Protein AF-A0A9N9KFZ3-F1 (afdb_monomer_lite)

Foldseek 3Di:
DAADEDEDAPCFQPVVVVCVVVCVVVDPFDKAFDAPDPRGTQWIDGDRYIYGHVVSVPPVVVVVVVVVQPPPPDPDRPDLVVVCVVCVPVSVVVVVVVVD

pLDDT: mean 72.47, std 18.71, range [35.28, 95.62]

Organism: NCBI:txid1348616

Secondary structure (DSSP, 8-state):
-PPEEEEETTGGGTHHHHHHHHHHHH--SPPEEEEEETTEEEEEEETTEEEEETTTTTHHHHHHHHHHHS-TT-SS---HHHHHHH-HHHHHHHHHHTT-

Sequence (100 aa):
TIKIPVLICNGSGYDFHHLMQEIAKVTNEKIVPIANNSEQYITFSVSQLQFIDSLKFSLSGLAKMAENLRDEKKCQTKAPEQLAKCFPIMSKFIYYLCLH

Structure (mmCIF, N/CA/C/O backbone):
data_AF-A0A9N9KFZ3-F1
#
_entry.id   AF-A0A9N9KFZ3-F1
#
loop_
_atom_site.group_PDB
_atom_site.id
_atom_site.type_symbol
_atom_site.label_atom_id
_atom_site.label_alt_id
_atom_site.label_comp_id
_atom_site.label_asym_id
_atom_site.label_entity_id
_atom_site.label_seq_id
_atom_site.pdbx_PDB_ins_code
_atom_site.Cartn_x
_atom_site.Cartn_y
_atom_site.Cartn_z
_atom_site.occupancy
_atom_site.B_iso_or_equiv
_atom_site.auth_seq_id
_atom_site.auth_comp_id
_atom_site.auth_asym_id
_atom_site.auth_atom_id
_atom_site.pdbx_PDB_model_num
ATOM 1 N N . THR A 1 1 ? 8.179 -10.145 13.538 1.00 68.44 1 THR A N 1
ATOM 2 C CA . THR A 1 1 ? 7.195 -10.960 12.794 1.00 68.44 1 THR A CA 1
ATOM 3 C C . THR A 1 1 ? 7.420 -10.783 11.311 1.00 68.44 1 THR A C 1
ATOM 5 O O . THR A 1 1 ? 7.670 -9.658 10.894 1.00 68.44 1 THR A O 1
ATOM 8 N N . ILE A 1 2 ? 7.384 -11.866 10.532 1.00 85.94 2 ILE A N 1
ATOM 9 C CA . ILE A 1 2 ? 7.532 -11.813 9.070 1.00 85.94 2 ILE A CA 1
ATOM 10 C C . ILE A 1 2 ? 6.303 -11.102 8.483 1.00 85.94 2 ILE A C 1
ATOM 12 O O . ILE A 1 2 ? 5.176 -11.428 8.850 1.00 85.94 2 ILE A O 1
ATOM 16 N N . LYS A 1 3 ? 6.523 -10.116 7.609 1.00 86.94 3 LYS A N 1
ATOM 17 C CA . LYS A 1 3 ? 5.463 -9.430 6.857 1.00 86.94 3 LYS A CA 1
ATOM 18 C C . LYS A 1 3 ? 5.321 -10.084 5.485 1.00 86.94 3 LYS A C 1
ATOM 20 O O . LYS A 1 3 ? 6.329 -10.327 4.826 1.00 86.94 3 LYS A O 1
ATOM 25 N N . ILE A 1 4 ? 4.091 -10.356 5.061 1.00 93.44 4 ILE A N 1
ATOM 26 C CA . ILE A 1 4 ? 3.782 -10.915 3.741 1.00 93.44 4 ILE A CA 1
ATOM 27 C C . ILE A 1 4 ? 3.522 -9.743 2.783 1.00 93.44 4 ILE A C 1
ATOM 29 O O . ILE A 1 4 ? 2.573 -8.984 3.014 1.00 93.44 4 ILE A O 1
ATOM 33 N N . PRO A 1 5 ? 4.347 -9.557 1.736 1.00 91.62 5 PRO A N 1
ATOM 34 C CA . PRO A 1 5 ? 4.147 -8.481 0.778 1.00 91.62 5 PRO A CA 1
ATOM 35 C C . PRO A 1 5 ? 2.988 -8.797 -0.175 1.00 91.62 5 PRO A C 1
ATOM 37 O O . PRO A 1 5 ? 2.894 -9.897 -0.716 1.00 91.62 5 PRO A O 1
ATOM 40 N N . VAL A 1 6 ? 2.142 -7.798 -0.414 1.00 91.62 6 VAL A N 1
ATOM 41 C CA . VAL A 1 6 ? 1.090 -7.788 -1.432 1.00 91.62 6 VAL A CA 1
ATOM 42 C C . VAL A 1 6 ? 1.450 -6.699 -2.436 1.00 91.62 6 VAL A C 1
ATOM 44 O O . VAL A 1 6 ? 1.454 -5.515 -2.101 1.00 91.62 6 VAL A O 1
ATOM 47 N N . LEU A 1 7 ? 1.807 -7.104 -3.652 1.00 88.75 7 LEU A N 1
ATOM 48 C CA . LEU A 1 7 ? 2.228 -6.193 -4.715 1.00 88.75 7 LEU A CA 1
ATOM 49 C C . LEU A 1 7 ? 1.020 -5.785 -5.557 1.00 88.75 7 LEU A C 1
ATOM 51 O O . LEU A 1 7 ? 0.322 -6.650 -6.082 1.00 88.75 7 LEU A O 1
ATOM 55 N N . ILE A 1 8 ? 0.809 -4.478 -5.712 1.00 87.56 8 ILE A N 1
ATOM 56 C CA . ILE A 1 8 ? -0.225 -3.910 -6.587 1.00 87.56 8 ILE A CA 1
ATOM 57 C C . ILE A 1 8 ? 0.442 -2.954 -7.576 1.00 87.56 8 ILE A C 1
ATOM 59 O O . ILE A 1 8 ? 1.235 -2.100 -7.183 1.00 87.56 8 ILE A O 1
ATOM 63 N N . CYS A 1 9 ? 0.129 -3.093 -8.864 1.00 86.88 9 CYS A N 1
ATOM 64 C CA . CYS A 1 9 ? 0.625 -2.189 -9.898 1.00 86.88 9 CYS A CA 1
ATOM 65 C C . CYS A 1 9 ? -0.153 -0.871 -9.863 1.00 86.88 9 CYS A C 1
ATOM 67 O O . CYS A 1 9 ? -1.347 -0.873 -10.139 1.00 86.88 9 CYS A O 1
ATOM 69 N N . ASN A 1 10 ? 0.530 0.242 -9.570 1.00 85.00 10 ASN A N 1
ATOM 70 C CA . ASN A 1 10 ? -0.046 1.594 -9.522 1.00 85.00 10 ASN A CA 1
ATOM 71 C C . ASN A 1 10 ? -1.126 1.812 -8.442 1.00 85.00 10 ASN A C 1
ATOM 73 O O . ASN A 1 10 ? -1.972 2.695 -8.580 1.00 85.00 10 ASN A O 1
ATOM 77 N N . GLY A 1 11 ? -1.108 1.030 -7.358 1.00 85.19 11 GLY A N 1
ATOM 78 C CA . GLY A 1 11 ? -2.166 1.078 -6.341 1.00 85.19 11 GLY A CA 1
ATOM 79 C C . GLY A 1 11 ? -2.239 2.391 -5.548 1.00 85.19 11 GLY A C 1
ATOM 80 O O . GLY A 1 11 ? -3.287 2.718 -4.990 1.00 85.19 11 GLY A O 1
ATOM 81 N N . SER A 1 12 ? -1.155 3.173 -5.513 1.00 86.12 12 SER A N 1
ATOM 82 C CA . SER A 1 12 ? -1.079 4.420 -4.739 1.00 86.12 12 SER A CA 1
ATOM 83 C C . SER A 1 12 ? -2.052 5.506 -5.198 1.00 86.12 12 SER A C 1
ATOM 85 O O . SER A 1 12 ? -2.451 6.333 -4.380 1.00 86.12 12 SER A O 1
ATOM 87 N N . GLY A 1 13 ? -2.425 5.508 -6.483 1.00 81.25 13 GLY A N 1
ATOM 88 C CA . GLY A 1 13 ? -3.245 6.558 -7.093 1.00 81.25 13 GLY A CA 1
ATOM 89 C C . GLY A 1 13 ? -4.754 6.370 -6.940 1.00 81.25 13 GLY A C 1
ATOM 90 O O . GLY A 1 13 ? -5.498 7.312 -7.192 1.00 81.25 13 GLY A O 1
ATOM 91 N N . TYR A 1 14 ? -5.219 5.179 -6.551 1.00 86.00 14 TYR A N 1
ATOM 92 C CA . TYR A 1 14 ? -6.650 4.905 -6.400 1.00 86.00 14 TYR A CA 1
ATOM 93 C C . TYR A 1 14 ? -6.916 3.729 -5.454 1.00 86.00 14 TYR A C 1
ATOM 95 O O . TYR A 1 14 ? -7.504 3.916 -4.387 1.00 86.0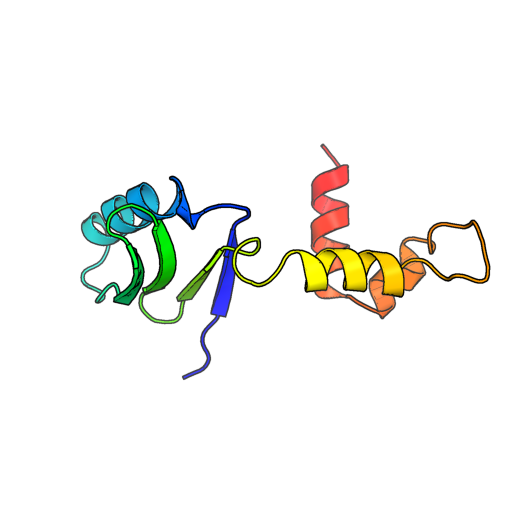0 14 TYR A O 1
ATOM 103 N N . ASP A 1 15 ? -6.424 2.534 -5.795 1.00 89.06 15 ASP A N 1
ATOM 104 C CA . ASP A 1 15 ? -6.780 1.277 -5.126 1.00 89.06 15 ASP A CA 1
ATOM 105 C C . ASP A 1 15 ? -6.518 1.293 -3.620 1.00 89.06 15 ASP A C 1
ATOM 107 O O . ASP A 1 15 ? -7.323 0.781 -2.845 1.00 89.06 15 ASP A O 1
ATOM 111 N N . PHE A 1 16 ? -5.421 1.909 -3.173 1.00 92.69 16 PHE A N 1
ATOM 112 C CA . PHE A 1 16 ? -5.070 1.942 -1.754 1.00 92.69 16 PHE A CA 1
ATOM 113 C C . PHE A 1 16 ? -6.085 2.712 -0.913 1.00 92.69 16 PHE A C 1
ATOM 115 O O . PHE A 1 16 ? -6.361 2.295 0.208 1.00 92.69 16 PHE A O 1
ATOM 122 N N . HIS A 1 17 ? -6.697 3.772 -1.447 1.00 91.00 17 HIS A N 1
ATOM 123 C CA . HIS A 1 17 ? -7.734 4.515 -0.728 1.00 91.00 17 HIS A CA 1
ATOM 124 C C . HIS A 1 17 ? -8.947 3.623 -0.470 1.00 91.00 17 HIS A C 1
ATOM 126 O O . HIS A 1 17 ? -9.398 3.499 0.668 1.00 91.00 17 HIS A O 1
ATOM 132 N N . HIS A 1 18 ? -9.427 2.954 -1.520 1.00 92.62 18 HIS A N 1
ATOM 133 C CA . HIS A 1 18 ? -10.575 2.057 -1.437 1.00 92.62 18 HIS A CA 1
ATOM 134 C C . HIS A 1 18 ? -10.283 0.840 -0.559 1.00 92.62 18 HIS A C 1
ATOM 136 O O . HIS A 1 18 ? -11.071 0.519 0.326 1.00 92.62 18 HIS A O 1
ATOM 142 N N . LEU A 1 19 ? -9.122 0.203 -0.730 1.00 94.06 19 LEU A N 1
ATOM 143 C CA . LEU A 1 19 ? -8.712 -0.927 0.099 1.00 94.06 19 LEU A CA 1
ATOM 144 C C . LEU A 1 19 ? -8.631 -0.538 1.572 1.00 94.06 19 LEU A C 1
ATOM 146 O O . LEU A 1 19 ? -9.180 -1.243 2.409 1.00 94.06 19 LEU A O 1
ATOM 150 N N . MET A 1 20 ? -7.997 0.586 1.908 1.00 92.25 20 MET A N 1
ATOM 151 C CA . MET A 1 20 ? -7.911 1.037 3.297 1.00 92.25 20 MET A CA 1
ATOM 152 C C . MET A 1 20 ? -9.294 1.339 3.888 1.00 92.25 20 MET A C 1
ATOM 154 O O . MET A 1 20 ? -9.544 0.975 5.035 1.00 92.25 20 MET A O 1
ATOM 158 N N . GLN A 1 21 ? -10.199 1.953 3.116 1.00 93.06 21 GLN A N 1
ATOM 159 C CA . GLN A 1 21 ? -11.574 2.225 3.545 1.00 93.06 21 GLN A CA 1
ATOM 160 C C . GLN A 1 21 ? -12.3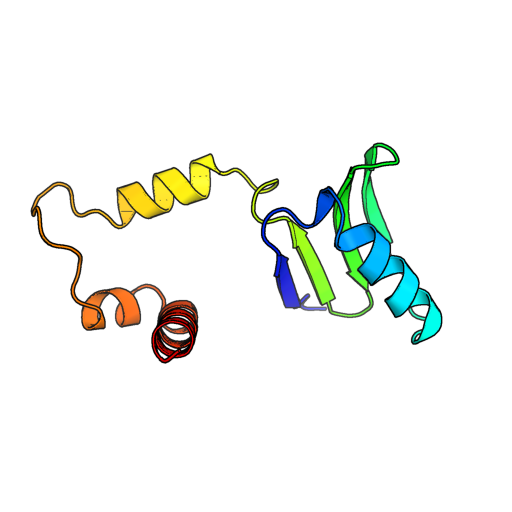71 0.944 3.803 1.00 93.06 21 GLN A C 1
ATOM 162 O O . GLN A 1 21 ? -13.030 0.841 4.834 1.00 93.06 21 GLN A O 1
ATOM 167 N N . GLU A 1 22 ? -12.314 -0.034 2.897 1.00 95.19 22 GLU A N 1
ATOM 168 C CA . GLU A 1 22 ? -13.041 -1.295 3.069 1.00 95.19 22 GLU A CA 1
ATOM 169 C C . GLU A 1 22 ? -12.423 -2.162 4.168 1.00 95.19 22 GLU A C 1
ATOM 171 O O . GLU A 1 22 ? -13.144 -2.720 4.993 1.00 95.19 22 GLU A O 1
ATOM 176 N N . ILE A 1 23 ? -11.090 -2.211 4.259 1.00 94.50 23 ILE A N 1
ATOM 177 C CA . ILE A 1 23 ? -10.388 -2.927 5.329 1.00 94.50 23 ILE A CA 1
ATOM 178 C C . ILE A 1 23 ? -10.769 -2.339 6.693 1.00 94.50 23 ILE A C 1
ATOM 180 O O . ILE A 1 23 ? -11.106 -3.092 7.602 1.00 94.50 23 ILE A O 1
ATOM 184 N N . ALA A 1 24 ? -10.814 -1.012 6.830 1.00 93.06 24 ALA A N 1
ATOM 185 C CA . ALA A 1 24 ? -11.205 -0.360 8.081 1.00 93.06 24 ALA A CA 1
ATOM 186 C C . ALA A 1 24 ? -12.636 -0.704 8.542 1.00 93.06 24 ALA A C 1
ATOM 188 O O . ALA A 1 24 ? -12.936 -0.573 9.726 1.00 93.06 24 ALA A O 1
ATOM 189 N N . LYS A 1 25 ? -13.521 -1.149 7.637 1.00 95.62 25 LYS A N 1
ATOM 190 C CA . LYS A 1 25 ? -14.881 -1.596 7.987 1.00 95.62 25 LYS A CA 1
ATOM 191 C C . LYS A 1 25 ? -14.926 -3.038 8.487 1.00 95.62 25 LYS A C 1
ATOM 193 O O . LYS A 1 25 ? -15.836 -3.384 9.233 1.00 95.62 25 LYS A O 1
ATOM 198 N N . VAL A 1 26 ? -13.993 -3.884 8.047 1.00 93.88 26 VAL A N 1
ATOM 199 C CA . VAL A 1 26 ? -14.020 -5.335 8.312 1.00 93.88 26 VAL A CA 1
ATOM 200 C C . VAL A 1 26 ? -13.013 -5.782 9.369 1.00 93.88 26 VAL A C 1
ATOM 202 O O . VAL A 1 26 ? -13.081 -6.920 9.826 1.00 93.88 26 VAL A O 1
ATOM 205 N N . THR A 1 27 ? -12.074 -4.919 9.766 1.00 92.62 27 THR A N 1
ATOM 206 C CA . THR A 1 27 ? -11.101 -5.223 10.818 1.00 92.62 27 THR A CA 1
ATOM 207 C C . THR A 1 27 ? -10.858 -4.046 11.756 1.00 92.62 27 THR A C 1
ATOM 209 O O . THR A 1 27 ? -10.851 -2.888 11.350 1.00 92.62 27 THR A O 1
ATOM 212 N N . ASN A 1 28 ? -10.596 -4.367 13.024 1.00 92.75 28 ASN A N 1
ATOM 213 C CA . ASN A 1 28 ? -10.155 -3.421 14.050 1.00 92.75 28 ASN A CA 1
ATOM 214 C C . ASN A 1 28 ? -8.622 -3.266 14.083 1.00 92.75 28 ASN A C 1
ATOM 216 O O . ASN A 1 28 ? -8.087 -2.552 14.933 1.00 92.75 28 ASN A O 1
ATOM 220 N N . GLU A 1 29 ? -7.905 -3.957 13.195 1.00 93.81 29 GLU A N 1
ATOM 221 C CA . GLU A 1 29 ? -6.453 -3.867 13.076 1.00 93.81 29 GLU A CA 1
ATOM 222 C C . GLU A 1 29 ? -6.019 -2.461 12.661 1.00 93.81 29 GLU A C 1
ATOM 224 O O . GLU A 1 29 ? -6.602 -1.824 11.781 1.00 93.81 29 GLU A O 1
ATOM 229 N N . LYS A 1 30 ? -4.931 -1.980 13.268 1.00 92.88 30 LYS A N 1
ATOM 230 C CA . LYS A 1 30 ? -4.394 -0.664 12.936 1.00 92.88 30 LYS A CA 1
ATOM 231 C C . LYS A 1 30 ? -3.821 -0.677 11.520 1.00 92.88 30 LYS A C 1
ATOM 233 O O . LYS A 1 30 ? -2.829 -1.354 11.248 1.00 92.88 30 LYS A O 1
ATOM 238 N N . ILE A 1 31 ? -4.400 0.151 10.657 1.00 93.50 31 ILE A N 1
ATOM 239 C CA . ILE A 1 31 ? -3.842 0.459 9.343 1.00 93.50 31 ILE A CA 1
ATOM 240 C C . ILE A 1 31 ? -2.721 1.487 9.525 1.00 93.50 31 ILE A C 1
ATOM 242 O O . ILE A 1 31 ? -2.929 2.551 10.110 1.00 93.50 31 ILE A O 1
ATOM 246 N N . VAL A 1 32 ? -1.521 1.168 9.041 1.00 91.19 32 VAL A N 1
ATOM 247 C CA . VAL A 1 32 ? -0.348 2.053 9.114 1.00 91.19 32 VAL A CA 1
ATOM 248 C C . VAL A 1 32 ? 0.069 2.445 7.697 1.00 91.19 32 VAL A C 1
ATOM 250 O O . VAL A 1 32 ? 0.804 1.689 7.057 1.00 91.19 32 VAL A O 1
ATOM 253 N N . PRO A 1 33 ? -0.419 3.581 7.171 1.00 88.88 33 PRO A N 1
ATOM 254 C CA . PRO A 1 33 ? -0.034 4.060 5.851 1.00 88.88 33 PRO A CA 1
ATOM 255 C C . PRO A 1 33 ? 1.301 4.812 5.877 1.00 88.88 33 PRO A C 1
ATOM 257 O O . PRO A 1 33 ? 1.612 5.534 6.823 1.00 88.88 33 PRO A O 1
ATOM 260 N N . ILE A 1 34 ? 2.057 4.691 4.788 1.00 85.31 34 ILE A N 1
ATOM 261 C CA . ILE A 1 34 ? 3.168 5.572 4.430 1.00 85.31 34 ILE A CA 1
ATOM 262 C C . ILE A 1 34 ? 2.716 6.363 3.207 1.00 85.31 34 ILE A C 1
ATOM 264 O O . ILE A 1 34 ? 2.633 5.841 2.091 1.00 85.31 34 ILE A O 1
ATOM 268 N N . ALA A 1 35 ? 2.378 7.623 3.445 1.00 81.56 35 ALA A N 1
ATOM 269 C CA . ALA A 1 35 ? 1.897 8.539 2.427 1.00 81.56 35 ALA A CA 1
ATOM 270 C C . ALA A 1 35 ? 3.052 9.369 1.855 1.00 81.56 35 ALA A C 1
ATOM 272 O O . ALA A 1 35 ? 3.914 9.826 2.601 1.00 81.56 35 ALA A O 1
ATOM 273 N N . ASN A 1 36 ? 3.050 9.582 0.540 1.00 77.19 36 ASN A N 1
ATOM 274 C CA . ASN A 1 36 ? 3.855 10.621 -0.103 1.00 77.19 36 ASN A CA 1
ATOM 275 C C . ASN A 1 36 ? 3.177 11.991 0.047 1.00 77.19 36 ASN A C 1
ATOM 277 O O . ASN A 1 36 ? 3.822 13.001 0.301 1.00 77.19 36 ASN A O 1
ATOM 281 N N . ASN A 1 37 ? 1.853 12.010 -0.114 1.00 79.56 37 ASN A N 1
ATOM 282 C CA . ASN A 1 37 ? 0.973 13.154 0.110 1.00 79.56 37 ASN A CA 1
ATOM 283 C C . ASN A 1 37 ? -0.442 12.639 0.449 1.00 79.56 37 ASN A C 1
ATOM 285 O O . ASN A 1 37 ? -0.651 11.427 0.525 1.00 79.56 37 ASN A O 1
ATOM 289 N N . SER A 1 38 ? -1.412 13.536 0.645 1.00 68.31 38 SER A N 1
ATOM 290 C CA . SER A 1 38 ? -2.797 13.174 0.999 1.00 68.31 38 SER A CA 1
ATOM 291 C C . SER A 1 38 ? -3.539 12.339 -0.051 1.00 68.31 38 SER A C 1
ATOM 293 O O . SER A 1 38 ? -4.570 11.768 0.277 1.00 68.31 38 SER A O 1
ATOM 295 N N . GLU A 1 39 ? -3.032 12.272 -1.282 1.00 68.56 39 GLU A N 1
ATOM 296 C CA . GLU A 1 39 ? -3.639 11.575 -2.424 1.00 68.56 39 GLU A CA 1
ATOM 297 C C . GLU A 1 39 ? -2.794 10.389 -2.921 1.00 68.56 39 GLU A C 1
ATOM 299 O O . GLU A 1 39 ? -3.183 9.701 -3.859 1.00 68.56 39 GLU A O 1
ATOM 304 N N . GLN A 1 40 ? -1.608 10.151 -2.351 1.00 76.19 40 GLN A N 1
ATOM 305 C CA . GLN A 1 40 ? -0.688 9.105 -2.801 1.00 76.19 40 GLN A CA 1
ATOM 306 C C . GLN A 1 40 ? -0.110 8.346 -1.612 1.00 76.19 40 GLN A C 1
ATOM 308 O O . GLN A 1 40 ? 0.868 8.773 -0.991 1.00 76.19 40 GLN A O 1
ATOM 313 N N . TYR A 1 41 ? -0.667 7.167 -1.345 1.00 79.19 41 TYR A N 1
ATOM 314 C CA . TYR A 1 41 ? -0.129 6.211 -0.380 1.00 79.19 41 TYR A CA 1
ATOM 315 C C . TYR A 1 41 ? 0.880 5.287 -1.066 1.00 79.19 41 TYR A C 1
ATOM 317 O O . TYR A 1 41 ? 0.515 4.521 -1.945 1.00 79.19 41 TYR A O 1
ATOM 325 N N . ILE A 1 42 ? 2.159 5.331 -0.685 1.00 80.81 42 ILE A N 1
ATOM 326 C CA . ILE A 1 42 ? 3.204 4.485 -1.299 1.00 80.81 42 ILE A CA 1
ATOM 327 C C . ILE A 1 42 ? 3.052 3.028 -0.846 1.00 80.81 42 ILE A C 1
ATOM 329 O O . ILE A 1 42 ? 3.303 2.087 -1.601 1.00 80.81 42 ILE A O 1
ATOM 333 N N . THR A 1 43 ? 2.659 2.836 0.411 1.00 90.62 43 THR A N 1
ATOM 334 C CA . THR A 1 43 ? 2.464 1.523 1.020 1.00 90.62 43 THR A CA 1
ATOM 335 C C . THR A 1 43 ? 1.593 1.657 2.264 1.00 90.62 43 THR A C 1
ATOM 337 O O . THR A 1 43 ? 1.552 2.723 2.879 1.00 90.62 43 THR A O 1
ATOM 340 N N . PHE A 1 44 ? 0.908 0.590 2.660 1.00 93.25 44 PHE A N 1
ATOM 341 C CA . PHE A 1 44 ? 0.270 0.518 3.971 1.00 93.25 44 PHE A CA 1
ATOM 342 C C . PHE A 1 44 ? 0.360 -0.893 4.551 1.00 93.25 44 PHE A C 1
ATOM 344 O O . PHE A 1 44 ? 0.433 -1.888 3.825 1.00 93.25 44 PHE A O 1
ATOM 351 N N . SER A 1 45 ? 0.373 -0.979 5.876 1.00 94.00 45 SER A N 1
ATOM 352 C CA . SER A 1 45 ? 0.428 -2.248 6.601 1.00 94.00 45 SER A CA 1
ATOM 353 C C . SER A 1 45 ? -0.867 -2.495 7.359 1.00 94.00 45 SER A C 1
ATOM 355 O O . SER A 1 45 ? -1.392 -1.575 7.987 1.00 94.00 45 SER A O 1
ATOM 357 N N . VAL A 1 46 ? -1.324 -3.748 7.373 1.00 95.00 46 VAL A N 1
ATOM 358 C CA . VAL A 1 46 ? -2.435 -4.218 8.218 1.00 95.00 46 VAL A CA 1
ATOM 359 C C . VAL A 1 46 ? -2.078 -5.599 8.749 1.00 95.00 46 VAL A C 1
ATOM 361 O O . VAL A 1 46 ? -1.856 -6.523 7.967 1.00 95.00 46 VAL A O 1
ATOM 364 N N . SER A 1 47 ? -1.987 -5.748 10.074 1.00 92.25 47 SER A N 1
ATOM 365 C CA . SER A 1 47 ? -1.550 -6.993 10.723 1.00 92.25 47 SER A CA 1
ATOM 366 C C . SER A 1 47 ? -0.243 -7.533 10.104 1.00 92.25 47 SER A C 1
ATOM 368 O O . SER A 1 47 ? 0.779 -6.842 10.121 1.00 92.25 47 SER A O 1
ATOM 370 N N . GLN A 1 48 ? -0.232 -8.739 9.535 1.00 93.69 48 GLN A N 1
ATOM 371 C CA . GLN A 1 48 ? 0.929 -9.346 8.872 1.00 93.69 48 GLN A CA 1
ATOM 372 C C . GLN A 1 48 ? 1.115 -8.947 7.398 1.00 93.69 48 GLN A C 1
ATOM 374 O O . GLN A 1 48 ? 2.128 -9.313 6.806 1.00 93.69 48 GLN A O 1
ATOM 379 N N . LEU A 1 49 ? 0.175 -8.213 6.801 1.00 94.00 49 LEU A N 1
ATOM 380 C CA . LEU A 1 49 ? 0.203 -7.846 5.385 1.00 94.00 49 LEU A CA 1
ATOM 381 C C . LEU A 1 49 ? 0.883 -6.489 5.173 1.00 94.00 49 LEU A C 1
ATOM 383 O O . LEU A 1 49 ? 0.675 -5.545 5.941 1.00 94.00 49 LEU A O 1
ATOM 387 N N . GLN A 1 50 ? 1.681 -6.399 4.109 1.00 93.69 50 GLN A N 1
ATOM 388 C CA . GLN A 1 50 ? 2.310 -5.167 3.634 1.00 93.69 50 GLN A CA 1
ATOM 389 C C . GLN A 1 50 ? 1.894 -4.919 2.182 1.00 93.69 50 GLN A C 1
ATOM 391 O O . GLN A 1 50 ? 2.379 -5.603 1.286 1.00 93.69 50 GLN A O 1
ATOM 396 N N . PHE A 1 51 ? 1.028 -3.940 1.938 1.00 93.19 51 PHE A N 1
ATOM 397 C CA . PHE A 1 51 ? 0.589 -3.563 0.594 1.00 93.19 51 PHE A CA 1
ATOM 398 C C . PHE A 1 51 ? 1.575 -2.576 -0.010 1.00 93.19 51 PHE A C 1
ATOM 400 O O . PHE A 1 51 ? 1.840 -1.535 0.588 1.00 93.19 51 PHE A O 1
ATOM 407 N N . ILE A 1 52 ? 2.142 -2.897 -1.167 1.00 90.75 52 ILE A N 1
ATOM 408 C CA . ILE A 1 52 ? 3.236 -2.143 -1.786 1.00 90.75 52 ILE A CA 1
ATOM 409 C C . ILE A 1 52 ? 2.845 -1.797 -3.219 1.00 90.75 52 ILE A C 1
ATOM 411 O O . ILE A 1 52 ? 2.470 -2.684 -3.990 1.00 90.75 52 ILE A O 1
ATOM 415 N N . ASP A 1 53 ? 2.956 -0.515 -3.578 1.00 87.62 53 ASP A N 1
ATOM 416 C CA . ASP A 1 53 ? 2.846 -0.101 -4.973 1.00 87.62 53 ASP A CA 1
ATOM 417 C C . ASP A 1 53 ? 4.149 -0.452 -5.701 1.00 87.62 53 ASP A C 1
ATOM 419 O O . ASP A 1 53 ? 5.212 0.125 -5.441 1.00 87.62 53 ASP A O 1
ATOM 423 N N . SER A 1 54 ? 4.064 -1.417 -6.616 1.00 81.31 54 SER A N 1
ATOM 424 C CA . SER A 1 54 ? 5.221 -1.924 -7.354 1.00 81.31 54 SER A CA 1
ATOM 425 C C . SER A 1 54 ? 5.867 -0.862 -8.246 1.00 81.31 54 SER A C 1
ATOM 427 O O . SER A 1 54 ? 7.075 -0.914 -8.464 1.00 81.31 54 SER A O 1
ATOM 429 N N . LEU A 1 55 ? 5.111 0.136 -8.720 1.00 80.00 55 LEU A N 1
ATOM 430 C CA . LEU A 1 55 ? 5.638 1.193 -9.588 1.00 80.00 55 LEU A CA 1
ATOM 431 C C . LEU A 1 55 ? 6.395 2.265 -8.807 1.00 80.00 55 LEU A C 1
ATOM 433 O O . LEU A 1 55 ? 7.326 2.877 -9.336 1.00 80.00 55 LEU A O 1
ATOM 437 N N . LYS A 1 56 ? 6.018 2.485 -7.542 1.00 75.12 56 LYS A N 1
ATOM 438 C CA . LYS A 1 56 ? 6.726 3.404 -6.638 1.00 75.12 56 LYS A CA 1
ATOM 439 C C . LYS A 1 56 ? 8.039 2.800 -6.142 1.00 75.12 56 LYS A C 1
ATOM 441 O O . LYS A 1 56 ? 8.999 3.534 -5.920 1.00 75.12 56 LYS A O 1
ATOM 446 N N . PHE A 1 57 ? 8.127 1.471 -6.068 1.00 65.00 57 PHE A N 1
ATOM 447 C CA . PHE A 1 57 ? 9.381 0.733 -5.897 1.00 65.00 57 PHE A CA 1
ATOM 448 C C . PHE A 1 57 ? 10.122 0.584 -7.243 1.00 65.00 57 PHE A C 1
ATOM 450 O O . PHE A 1 57 ? 10.333 -0.501 -7.762 1.00 65.00 57 PHE A O 1
ATOM 457 N N . SER A 1 58 ? 10.505 1.731 -7.808 1.00 58.34 58 SER A N 1
ATOM 458 C CA . SER A 1 58 ? 11.333 1.934 -9.002 1.00 58.34 58 SER A CA 1
ATOM 459 C C . SER A 1 58 ? 11.102 0.988 -10.193 1.00 58.34 58 SER A C 1
ATOM 461 O O . SER A 1 58 ? 11.721 -0.070 -10.325 1.00 58.34 58 SER A O 1
ATOM 463 N N . LEU A 1 59 ? 10.355 1.492 -11.179 1.00 53.44 59 LEU A N 1
ATOM 464 C CA . LEU A 1 59 ? 10.324 1.021 -12.571 1.00 53.44 59 LEU A CA 1
ATOM 465 C C . LEU A 1 59 ? 11.716 0.743 -13.177 1.00 53.44 59 LEU A C 1
ATOM 467 O O . LEU A 1 59 ? 11.827 -0.122 -14.042 1.00 53.44 59 LEU A O 1
ATOM 471 N N . SER A 1 60 ? 12.787 1.409 -12.717 1.00 53.28 60 SER A N 1
ATOM 472 C CA . SER A 1 60 ? 14.156 1.104 -13.165 1.00 53.28 60 SER A CA 1
ATOM 473 C C . SER A 1 60 ? 14.617 -0.291 -12.744 1.00 53.28 60 SER A C 1
ATOM 475 O O . SER A 1 60 ? 15.371 -0.914 -13.477 1.00 53.28 60 SER A O 1
ATOM 477 N N . GLY A 1 61 ? 14.139 -0.814 -11.612 1.00 57.91 61 GLY A N 1
ATOM 478 C CA . GLY A 1 61 ? 14.395 -2.182 -11.174 1.00 57.91 61 GLY A CA 1
ATOM 479 C C . GLY A 1 61 ? 13.654 -3.206 -12.026 1.00 57.91 61 GLY A C 1
ATOM 480 O O . GLY A 1 61 ? 14.218 -4.252 -12.315 1.00 57.91 61 GLY A O 1
ATOM 481 N N . LEU A 1 62 ? 12.440 -2.886 -12.491 1.00 55.56 62 LEU A N 1
ATOM 482 C CA . LEU A 1 62 ? 11.659 -3.739 -13.391 1.00 55.56 62 LEU A CA 1
ATOM 483 C C . LEU A 1 62 ? 12.211 -3.717 -14.821 1.00 55.56 62 LEU A C 1
ATOM 485 O O . LEU A 1 62 ? 12.370 -4.774 -15.418 1.00 55.56 62 LEU A O 1
ATOM 489 N N . ALA A 1 63 ? 12.554 -2.538 -15.347 1.00 56.56 63 ALA A N 1
ATOM 490 C CA . ALA A 1 63 ? 13.212 -2.386 -16.644 1.00 56.56 63 ALA A CA 1
ATOM 491 C C . ALA A 1 63 ? 14.581 -3.072 -16.639 1.00 56.56 63 ALA A C 1
ATOM 493 O O . ALA A 1 63 ? 14.868 -3.864 -17.527 1.00 56.56 63 ALA A O 1
ATOM 494 N N . LYS A 1 64 ? 15.373 -2.875 -15.579 1.00 59.81 64 LYS A N 1
ATOM 495 C CA . LYS A 1 64 ? 16.664 -3.542 -15.397 1.00 59.81 64 LYS A CA 1
ATOM 496 C C . LYS A 1 64 ? 16.521 -5.032 -15.097 1.00 59.81 64 LYS A C 1
ATOM 498 O O . LYS A 1 64 ? 17.367 -5.801 -15.516 1.00 59.81 64 LYS A O 1
ATOM 503 N N . MET A 1 65 ? 15.459 -5.484 -14.425 1.00 55.25 65 MET A N 1
ATOM 504 C CA . MET A 1 65 ? 15.131 -6.913 -14.326 1.00 55.25 65 MET A CA 1
ATOM 505 C C . MET A 1 65 ? 14.775 -7.479 -15.696 1.00 55.25 65 MET A C 1
ATOM 507 O O . MET A 1 65 ? 15.282 -8.533 -16.047 1.00 55.25 65 MET A O 1
ATOM 511 N N . ALA A 1 66 ? 13.940 -6.796 -16.477 1.00 64.00 66 ALA A N 1
ATOM 512 C CA . ALA A 1 66 ? 13.568 -7.215 -17.822 1.00 64.00 66 ALA A CA 1
ATOM 513 C C . ALA A 1 66 ? 14.781 -7.236 -18.768 1.00 64.00 66 ALA A C 1
ATOM 515 O O . ALA A 1 66 ? 14.917 -8.170 -19.553 1.00 64.00 66 ALA A O 1
ATOM 516 N N . GLU A 1 67 ? 15.693 -6.267 -18.653 1.00 61.97 67 GLU A N 1
ATOM 517 C CA . GLU A 1 67 ? 16.994 -6.255 -19.332 1.00 61.97 67 GLU A CA 1
ATOM 518 C C . GLU A 1 67 ? 17.893 -7.393 -18.844 1.00 61.97 67 GLU A C 1
ATOM 520 O O . GLU A 1 67 ? 18.371 -8.162 -19.662 1.00 61.97 67 GLU A O 1
ATOM 525 N N . ASN A 1 68 ? 18.039 -7.602 -17.533 1.00 61.53 68 ASN A N 1
ATOM 526 C CA . ASN A 1 68 ? 18.820 -8.717 -16.977 1.00 61.53 68 ASN A CA 1
ATOM 527 C C . ASN A 1 68 ? 18.231 -10.099 -17.342 1.00 61.53 68 ASN A C 1
ATOM 529 O O . ASN A 1 68 ? 18.940 -11.107 -17.353 1.00 61.53 68 ASN A O 1
ATOM 533 N N . LEU A 1 69 ? 16.923 -10.175 -17.608 1.00 60.84 69 LEU A N 1
ATOM 534 C CA . LEU A 1 69 ? 16.235 -11.374 -18.095 1.00 60.84 69 LEU A CA 1
ATOM 535 C C . LEU A 1 69 ? 16.410 -11.574 -19.605 1.00 60.84 69 LEU A C 1
ATOM 537 O O . LEU A 1 69 ? 16.366 -12.719 -20.070 1.00 60.84 69 LEU A O 1
ATOM 541 N N . ARG A 1 70 ? 16.618 -10.491 -20.363 1.00 60.97 70 ARG A N 1
ATOM 542 C CA . ARG A 1 70 ? 17.003 -10.529 -21.775 1.00 60.97 70 ARG A CA 1
ATOM 543 C C . ARG A 1 70 ? 18.477 -10.913 -21.852 1.00 60.97 70 ARG A C 1
ATOM 545 O O . ARG A 1 70 ? 19.369 -10.132 -21.562 1.00 60.97 70 ARG A O 1
ATOM 552 N N . ASP A 1 71 ? 18.738 -12.153 -22.243 1.00 52.88 71 ASP A N 1
ATOM 553 C CA . ASP A 1 71 ? 20.101 -12.604 -22.505 1.00 52.88 71 ASP A CA 1
ATOM 554 C C . ASP A 1 71 ? 20.654 -11.828 -23.712 1.00 52.88 71 ASP A C 1
ATOM 556 O O . ASP A 1 71 ? 20.255 -12.075 -24.850 1.00 52.88 71 ASP A O 1
ATOM 560 N N . GLU A 1 72 ? 21.578 -10.893 -23.482 1.00 53.91 72 GLU A N 1
ATOM 561 C CA . GLU A 1 72 ? 22.174 -10.048 -24.532 1.00 53.91 72 GLU A CA 1
ATOM 562 C C . GLU A 1 72 ? 22.865 -10.866 -25.644 1.00 53.91 72 GLU A C 1
ATOM 564 O O . GLU A 1 72 ? 23.162 -10.348 -26.718 1.00 53.91 72 GLU A O 1
ATOM 569 N N . LYS A 1 73 ? 23.091 -12.170 -25.426 1.00 49.53 73 LYS A N 1
ATOM 570 C CA . LYS A 1 73 ? 23.748 -13.064 -26.387 1.00 49.53 73 LYS A CA 1
ATOM 571 C C . LYS A 1 73 ? 22.827 -13.901 -27.267 1.00 49.53 73 LYS A C 1
ATOM 573 O O . LYS A 1 73 ? 23.341 -14.561 -28.169 1.00 49.53 73 LYS A O 1
ATOM 578 N N . LYS A 1 74 ? 21.503 -13.892 -27.085 1.00 46.59 74 LYS A N 1
ATOM 579 C CA . LYS A 1 74 ? 20.584 -14.551 -28.028 1.00 46.59 74 LYS A CA 1
ATOM 580 C C . LYS A 1 74 ? 19.270 -13.788 -28.099 1.00 46.59 74 LYS A C 1
ATOM 582 O O . LYS A 1 74 ? 18.596 -13.616 -27.093 1.00 46.59 74 LYS A O 1
ATOM 587 N N . CYS A 1 75 ? 18.857 -13.431 -29.314 1.00 45.00 75 CYS A N 1
ATOM 588 C CA . CYS A 1 75 ? 17.501 -12.987 -29.658 1.00 45.00 75 CYS A CA 1
ATOM 589 C C . CYS A 1 75 ? 16.458 -14.112 -29.465 1.00 45.00 75 CYS A C 1
ATOM 591 O O . CYS A 1 75 ? 15.657 -14.387 -30.352 1.00 45.00 75 CYS A O 1
ATOM 593 N N . GLN A 1 76 ? 16.501 -14.821 -28.341 1.00 46.31 76 GLN A N 1
ATOM 594 C CA . GLN A 1 76 ? 15.551 -15.854 -27.972 1.00 46.31 76 GLN A CA 1
ATOM 595 C C . GLN A 1 76 ? 15.105 -15.575 -26.547 1.00 46.31 76 GLN A C 1
ATOM 597 O O . GLN A 1 76 ? 15.886 -15.634 -25.598 1.00 46.31 76 GLN A O 1
ATOM 602 N N . THR A 1 77 ? 13.823 -15.254 -26.421 1.00 47.78 77 THR A N 1
ATOM 603 C CA . THR A 1 77 ? 13.073 -15.282 -25.171 1.00 47.78 77 THR A CA 1
ATOM 604 C C . THR A 1 77 ? 13.424 -16.581 -24.447 1.00 47.78 77 THR A C 1
ATOM 606 O O . THR A 1 77 ? 13.285 -17.658 -25.030 1.00 47.78 77 THR A O 1
ATOM 609 N N . LYS A 1 78 ? 13.941 -16.499 -23.211 1.00 52.28 78 LYS A N 1
ATOM 610 C CA . LYS A 1 78 ? 14.259 -17.696 -22.420 1.00 52.28 78 LYS A CA 1
ATOM 611 C C . LYS A 1 78 ? 13.015 -18.581 -22.393 1.00 52.28 78 LYS A C 1
ATOM 613 O O . LYS A 1 78 ? 11.932 -18.096 -22.070 1.00 52.28 78 LYS A O 1
ATOM 618 N N . ALA A 1 79 ? 13.162 -19.852 -22.766 1.00 54.31 79 ALA A N 1
ATOM 619 C CA . ALA A 1 79 ? 12.053 -20.795 -22.721 1.00 54.31 79 ALA A CA 1
ATOM 620 C C . ALA A 1 79 ? 11.429 -20.788 -21.306 1.00 54.31 79 ALA A C 1
ATOM 622 O O . ALA A 1 79 ? 12.174 -20.628 -20.329 1.00 54.31 79 ALA A O 1
ATOM 623 N N . PRO A 1 80 ? 10.102 -20.966 -21.167 1.00 51.62 80 PRO A N 1
ATOM 624 C CA . PRO A 1 80 ? 9.394 -20.896 -19.881 1.00 51.62 80 PRO A CA 1
ATOM 625 C C . PRO A 1 80 ? 10.047 -21.741 -18.774 1.00 51.62 80 PRO A C 1
ATOM 627 O O . PRO A 1 80 ? 10.102 -21.344 -17.612 1.00 51.62 80 PRO A O 1
ATOM 630 N N . GLU A 1 81 ? 10.632 -22.871 -19.164 1.00 58.72 81 GLU A N 1
ATOM 631 C CA . GLU A 1 81 ? 11.361 -23.813 -18.312 1.00 58.72 81 GLU A CA 1
ATOM 632 C C . GLU A 1 81 ? 12.592 -23.200 -17.620 1.00 58.72 81 GLU A C 1
ATOM 634 O O . GLU A 1 81 ? 12.926 -23.563 -16.492 1.00 58.72 81 GLU A O 1
ATOM 639 N N . GLN A 1 82 ? 13.268 -22.247 -18.268 1.00 57.31 82 GLN A N 1
ATOM 640 C CA . GLN A 1 82 ? 14.433 -21.551 -17.712 1.00 57.31 82 GLN A CA 1
ATOM 641 C C . GLN A 1 82 ? 14.008 -20.415 -16.772 1.00 57.31 82 GLN A C 1
ATOM 643 O O . GLN A 1 82 ? 14.639 -20.201 -15.737 1.00 57.31 82 GLN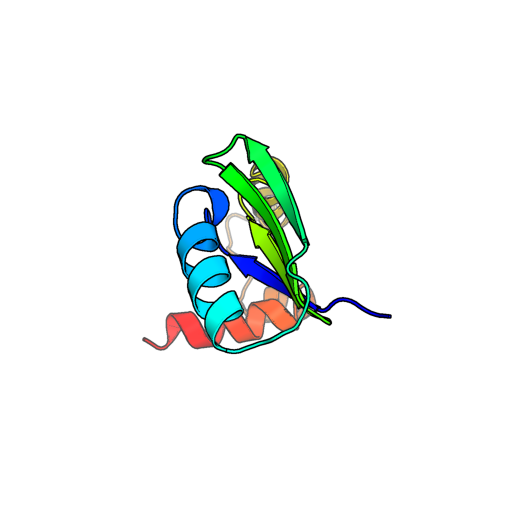 A O 1
ATOM 648 N N . LEU A 1 83 ? 12.899 -19.729 -17.074 1.00 54.56 83 LEU A N 1
ATOM 649 C CA . LEU A 1 83 ? 12.306 -18.736 -16.170 1.00 54.56 83 LEU A CA 1
ATOM 650 C C . LEU A 1 83 ? 11.770 -19.377 -14.884 1.00 54.56 83 LEU A C 1
ATOM 652 O O . LEU A 1 83 ? 11.916 -18.793 -13.810 1.00 54.56 83 LEU A O 1
ATOM 656 N N . ALA A 1 84 ? 11.222 -20.592 -14.969 1.00 57.47 84 ALA A N 1
ATOM 657 C CA . ALA A 1 84 ? 10.757 -21.348 -13.809 1.00 57.47 84 ALA A CA 1
ATOM 658 C C . ALA A 1 84 ? 11.880 -21.721 -12.828 1.00 57.47 84 ALA A C 1
ATOM 660 O O . ALA A 1 84 ? 11.637 -21.808 -11.626 1.00 57.47 84 ALA A O 1
ATOM 661 N N . LYS A 1 85 ? 13.121 -21.870 -13.310 1.00 61.88 85 LYS A N 1
ATOM 662 C CA . LYS A 1 85 ? 14.293 -22.081 -12.445 1.00 61.88 85 LYS A CA 1
ATOM 663 C C . LYS A 1 85 ? 14.719 -20.814 -11.707 1.00 61.88 85 LYS A C 1
ATOM 665 O O . LYS A 1 85 ? 15.095 -20.896 -10.543 1.00 61.88 85 LYS A O 1
ATOM 670 N N . CYS A 1 86 ? 14.669 -19.655 -12.364 1.00 53.09 86 CYS A N 1
ATOM 671 C CA . CYS A 1 86 ? 15.106 -18.389 -11.767 1.00 53.09 86 CYS A CA 1
ATOM 672 C C . CYS A 1 86 ? 14.044 -17.759 -10.856 1.00 53.09 86 CYS A C 1
ATOM 674 O O . CYS A 1 86 ? 14.387 -17.133 -9.857 1.00 53.09 86 CYS A O 1
ATOM 676 N N . PHE A 1 87 ? 12.761 -17.931 -11.181 1.00 58.59 87 PHE A N 1
ATOM 677 C CA . PHE A 1 87 ? 11.646 -17.362 -10.424 1.00 58.59 87 PHE A CA 1
ATOM 678 C C . PHE A 1 87 ? 10.541 -18.412 -10.246 1.00 58.59 87 PHE A C 1
ATOM 680 O O . PHE A 1 87 ? 9.472 -18.314 -10.859 1.00 58.59 87 PHE A O 1
ATOM 687 N N . PRO A 1 88 ? 10.764 -19.436 -9.403 1.00 54.72 88 PRO A N 1
ATOM 688 C CA . PRO A 1 88 ? 9.840 -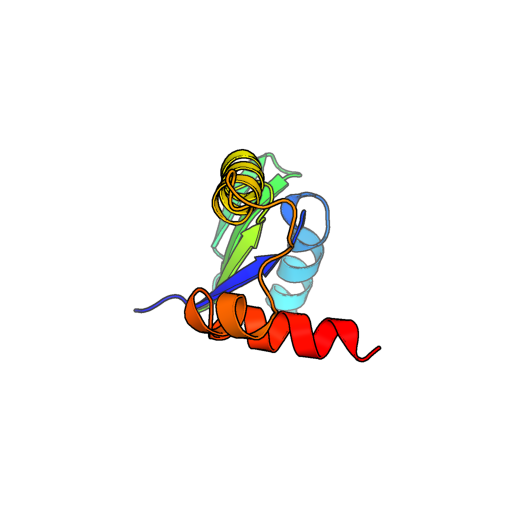20.564 -9.257 1.00 54.72 88 PRO A CA 1
ATOM 689 C C . PRO A 1 88 ? 8.446 -20.151 -8.763 1.00 54.72 88 PRO A C 1
ATOM 691 O O . PRO A 1 88 ? 7.458 -20.813 -9.066 1.00 54.72 88 PRO A O 1
ATOM 694 N N . ILE A 1 89 ? 8.345 -19.026 -8.048 1.00 55.94 89 ILE A N 1
ATOM 695 C CA . ILE A 1 89 ? 7.068 -18.489 -7.559 1.00 55.94 89 ILE A CA 1
ATOM 696 C C . ILE A 1 89 ? 6.368 -17.647 -8.639 1.00 55.94 89 ILE A C 1
ATOM 698 O O . ILE A 1 89 ? 5.189 -17.868 -8.909 1.00 55.94 89 ILE A O 1
ATOM 702 N N . MET A 1 90 ? 7.079 -16.728 -9.311 1.00 48.41 90 MET A N 1
ATOM 703 C CA . MET A 1 90 ? 6.471 -15.901 -10.370 1.00 48.41 90 MET A CA 1
ATOM 704 C C . MET A 1 90 ? 6.101 -16.702 -11.619 1.00 48.41 90 MET A C 1
ATOM 706 O O . MET A 1 90 ? 5.090 -16.407 -12.246 1.00 48.41 90 MET A O 1
ATOM 710 N N . SER A 1 91 ? 6.880 -17.722 -11.982 1.00 49.94 91 SER A N 1
ATOM 711 C CA . SER A 1 91 ? 6.587 -18.566 -13.151 1.00 49.94 91 SER A CA 1
ATOM 712 C C . SER A 1 91 ? 5.247 -19.291 -13.031 1.00 49.94 91 SER A C 1
ATOM 714 O O . SER A 1 91 ? 4.505 -19.361 -14.008 1.00 49.94 91 SER A O 1
ATOM 716 N N . LYS A 1 92 ? 4.886 -19.750 -11.824 1.00 52.34 92 LYS A N 1
ATOM 717 C CA . LYS A 1 92 ? 3.546 -20.279 -11.545 1.00 52.34 92 LYS A CA 1
ATOM 718 C C 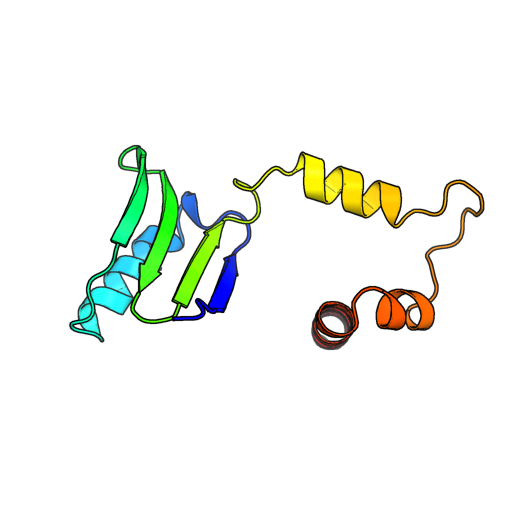. LYS A 1 92 ? 2.470 -19.220 -11.780 1.00 52.34 92 LYS A C 1
ATOM 720 O O . LYS A 1 92 ? 1.475 -19.519 -12.424 1.00 52.34 92 LYS A O 1
ATOM 725 N N . PHE A 1 93 ? 2.678 -17.993 -11.308 1.00 47.44 93 PHE A N 1
ATOM 726 C CA . PHE A 1 93 ? 1.691 -16.915 -11.424 1.00 47.44 93 PHE A CA 1
ATOM 727 C C . PHE A 1 93 ? 1.458 -16.472 -12.879 1.00 47.44 93 PHE A C 1
ATOM 729 O O . PHE A 1 93 ? 0.316 -16.286 -13.288 1.00 47.44 93 PHE A O 1
ATOM 736 N N . ILE A 1 94 ? 2.524 -16.379 -13.682 1.00 50.50 94 ILE A N 1
ATOM 737 C CA . ILE A 1 94 ? 2.444 -16.035 -15.113 1.00 50.50 94 ILE A CA 1
ATOM 738 C C . ILE A 1 94 ? 1.727 -17.137 -15.909 1.00 50.50 94 ILE A C 1
ATOM 740 O O . ILE A 1 94 ? 0.924 -16.830 -16.784 1.00 50.50 94 ILE A O 1
ATOM 744 N N . TYR A 1 95 ? 1.963 -18.415 -15.587 1.00 45.22 95 TYR A N 1
ATOM 745 C CA . TYR A 1 95 ? 1.281 -19.530 -16.254 1.00 45.22 95 TYR A CA 1
ATOM 746 C C . TYR A 1 95 ? -0.239 -19.510 -16.025 1.00 45.22 95 TYR A C 1
ATOM 748 O O . TYR A 1 95 ? -0.999 -19.754 -16.957 1.00 45.22 95 TYR A O 1
ATOM 756 N N . TYR A 1 96 ? -0.688 -19.169 -14.811 1.00 47.12 96 TYR A N 1
ATOM 757 C CA . TYR A 1 96 ? -2.117 -19.013 -14.514 1.00 47.12 96 TYR A CA 1
ATOM 758 C C . TYR A 1 96 ? -2.750 -17.806 -15.221 1.00 47.12 96 TYR A C 1
ATOM 760 O O . TYR A 1 96 ? -3.925 -17.870 -15.565 1.00 47.12 96 TYR A O 1
ATOM 768 N N . LEU A 1 97 ? -1.987 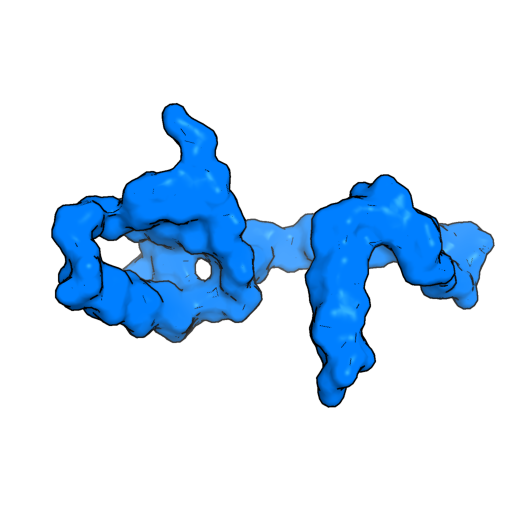-16.735 -15.465 1.00 40.09 97 LEU A N 1
ATOM 769 C CA . LEU A 1 97 ? -2.490 -15.539 -16.148 1.00 40.09 97 LEU A CA 1
ATOM 770 C C . LEU A 1 97 ? -2.645 -15.721 -17.667 1.00 40.09 97 LEU A C 1
ATOM 772 O O . LEU A 1 97 ? -3.501 -15.078 -18.252 1.00 40.09 97 LEU A O 1
ATOM 776 N N . CYS A 1 98 ? -1.830 -16.573 -18.298 1.00 35.28 98 CYS A N 1
ATOM 777 C CA . CYS A 1 98 ? -1.886 -16.839 -19.744 1.00 35.28 98 CYS A CA 1
ATOM 778 C C . CYS A 1 98 ? -2.900 -17.927 -20.152 1.00 35.28 98 CYS A C 1
ATOM 780 O O . CYS A 1 98 ? -2.995 -18.239 -21.338 1.00 35.28 98 CYS A O 1
ATOM 782 N N . LEU A 1 99 ? -3.610 -18.551 -19.203 1.00 38.81 99 LEU A N 1
ATOM 783 C CA . LEU A 1 99 ? -4.616 -19.586 -19.493 1.00 38.81 99 LEU A CA 1
ATOM 784 C C . LEU A 1 99 ? -6.056 -19.038 -19.628 1.00 38.81 99 LEU A C 1
ATOM 786 O O . LEU A 1 99 ? -6.997 -19.820 -19.793 1.00 38.81 99 LEU A O 1
ATOM 790 N N . HIS A 1 100 ? -6.228 -17.717 -19.581 1.00 36.50 100 HIS A N 1
ATOM 791 C CA . HIS A 1 100 ? -7.446 -16.966 -19.907 1.00 36.50 100 HIS A CA 1
ATOM 792 C C . HIS A 1 100 ? -7.089 -15.789 -20.816 1.00 36.50 100 HIS A C 1
ATOM 794 O O . HIS A 1 100 ? -7.998 -15.347 -21.551 1.00 36.50 100 HIS A O 1
#

Radius of gyration: 17.05 Å; chains: 1; bounding box: 39×37×44 Å